Protein AF-A0A4Y2CBV6-F1 (afdb_monomer_lite)

Organism: Araneus ventricosus (NCBI:txid182803)

Radius of gyration: 27.7 Å; chains: 1; bounding box: 64×53×52 Å

Structure (mmCIF, N/CA/C/O backbone):
data_AF-A0A4Y2CBV6-F1
#
_entry.id   AF-A0A4Y2CBV6-F1
#
loop_
_atom_site.group_PDB
_atom_site.id
_atom_site.type_symbol
_atom_site.label_atom_id
_atom_site.label_alt_id
_atom_site.label_comp_id
_atom_site.label_asym_id
_atom_site.label_entity_id
_atom_site.label_seq_id
_atom_site.pdbx_PDB_ins_code
_atom_site.Cartn_x
_atom_site.Cartn_y
_atom_site.Cartn_z
_atom_site.occupancy
_atom_site.B_iso_or_equiv
_atom_site.auth_seq_id
_atom_site.auth_comp_id
_atom_site.auth_asym_id
_atom_site.auth_atom_id
_atom_site.pdbx_PDB_model_num
ATOM 1 N N . MET A 1 1 ? -35.094 -39.219 -18.768 1.00 53.94 1 MET A N 1
ATOM 2 C CA . MET A 1 1 ? -33.742 -39.194 -18.164 1.00 53.94 1 MET A CA 1
ATOM 3 C C . MET A 1 1 ? -32.667 -39.318 -19.250 1.00 53.94 1 MET A C 1
ATOM 5 O O . MET A 1 1 ? -31.915 -40.274 -19.240 1.00 53.94 1 MET A O 1
ATOM 9 N N . LEU A 1 2 ? -32.601 -38.372 -20.197 1.00 53.28 2 LEU A N 1
ATOM 10 C CA . LEU A 1 2 ? -31.546 -38.341 -21.232 1.00 53.28 2 LEU A CA 1
ATOM 11 C C . LEU A 1 2 ? -31.018 -36.917 -21.490 1.00 53.28 2 LEU A C 1
ATOM 13 O O . LEU A 1 2 ? -29.836 -36.749 -21.731 1.00 53.28 2 LEU A O 1
ATOM 17 N N . PHE A 1 3 ? -31.822 -35.874 -21.263 1.00 50.38 3 PHE A N 1
ATOM 18 C CA . PHE A 1 3 ? -31.378 -34.479 -21.426 1.00 50.38 3 PHE A CA 1
ATOM 19 C C . PHE A 1 3 ? -30.436 -33.929 -20.337 1.00 50.38 3 PHE A C 1
ATOM 21 O O . PHE A 1 3 ? -29.821 -32.887 -20.530 1.00 50.38 3 PHE A O 1
ATOM 28 N N . LYS A 1 4 ? -30.314 -34.592 -19.177 1.00 48.50 4 LYS A N 1
ATOM 29 C CA . LYS A 1 4 ? -29.441 -34.113 -18.085 1.00 48.50 4 LYS A CA 1
ATOM 30 C C . LYS A 1 4 ? -27.982 -34.561 -18.224 1.00 48.50 4 LYS A C 1
ATOM 32 O O . LYS A 1 4 ? -27.116 -33.919 -17.643 1.00 48.50 4 LYS A O 1
ATOM 37 N N . ASN A 1 5 ? -27.707 -35.603 -19.009 1.00 42.12 5 ASN A N 1
ATOM 38 C CA . ASN A 1 5 ? -26.339 -36.094 -19.197 1.00 42.12 5 ASN A CA 1
ATOM 39 C C . ASN A 1 5 ? -25.569 -35.274 -20.241 1.00 42.12 5 ASN A C 1
ATOM 41 O O . ASN A 1 5 ? -24.366 -35.099 -20.106 1.00 42.12 5 ASN A O 1
ATOM 45 N N . GLU A 1 6 ? -26.260 -34.691 -21.220 1.00 48.19 6 GLU A N 1
ATOM 46 C CA . GLU A 1 6 ? -25.633 -33.905 -22.291 1.00 48.19 6 GLU A CA 1
ATOM 47 C C . GLU A 1 6 ? -25.200 -32.503 -21.821 1.00 48.19 6 GLU A C 1
ATOM 49 O O . GLU A 1 6 ? -24.186 -31.969 -22.263 1.00 48.19 6 GLU A O 1
ATOM 54 N N . LEU A 1 7 ? -25.900 -31.940 -20.828 1.00 45.72 7 LEU A N 1
ATOM 55 C CA . LEU A 1 7 ? -25.488 -30.701 -20.157 1.00 45.72 7 LEU A CA 1
ATOM 56 C C . LEU A 1 7 ? -24.339 -30.914 -19.159 1.00 45.72 7 LEU A C 1
ATOM 58 O O . LEU A 1 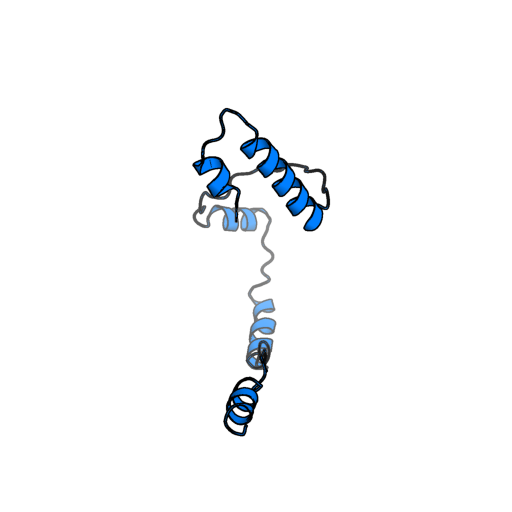7 ? -23.548 -29.999 -18.950 1.00 45.72 7 LEU A O 1
ATOM 62 N N . PHE A 1 8 ? -24.212 -32.112 -18.580 1.00 46.19 8 PHE A N 1
ATOM 63 C CA . PHE A 1 8 ? -23.112 -32.446 -17.669 1.00 46.19 8 PHE A CA 1
ATOM 64 C C . PHE A 1 8 ? -21.803 -32.741 -18.421 1.00 46.19 8 PHE A C 1
ATOM 66 O O . PHE A 1 8 ? -20.722 -32.456 -17.916 1.00 46.19 8 PHE A O 1
ATOM 73 N N . SER A 1 9 ? -21.885 -33.227 -19.665 1.00 47.22 9 SER A N 1
ATOM 74 C CA . SER A 1 9 ? -20.722 -33.340 -20.554 1.00 47.22 9 SER A CA 1
ATOM 75 C C . SER A 1 9 ? -20.173 -31.981 -20.998 1.00 47.22 9 SER A C 1
ATOM 77 O O . SER A 1 9 ? -18.968 -31.859 -21.170 1.00 47.22 9 SER A O 1
ATOM 79 N N . ARG A 1 10 ? -21.010 -30.940 -21.112 1.00 49.19 10 ARG A N 1
ATOM 80 C CA . ARG A 1 10 ? -20.576 -29.600 -21.558 1.00 49.19 10 ARG A CA 1
ATOM 81 C C . ARG A 1 10 ? -19.999 -28.708 -20.453 1.00 49.19 10 ARG A C 1
ATOM 83 O O . ARG A 1 10 ? -19.581 -27.591 -20.730 1.00 49.19 10 ARG A O 1
ATOM 90 N N . ALA A 1 11 ? -20.002 -29.192 -19.212 1.00 50.16 11 ALA A N 1
ATOM 91 C CA . ALA A 1 11 ? -19.401 -28.527 -18.055 1.00 50.16 11 ALA A CA 1
ATOM 92 C C . ALA A 1 11 ? -18.077 -29.180 -17.609 1.00 50.16 11 ALA A C 1
ATOM 94 O O . ALA A 1 11 ? -17.461 -28.704 -16.662 1.00 50.16 11 ALA A O 1
ATOM 95 N N . ASN A 1 12 ? -17.647 -30.251 -18.289 1.00 49.72 12 ASN A N 1
ATOM 96 C CA . ASN A 1 12 ? -16.393 -30.968 -18.032 1.00 49.72 12 ASN A CA 1
ATOM 97 C C . ASN A 1 12 ? -15.322 -30.723 -19.110 1.00 49.72 12 ASN A C 1
ATOM 99 O O . ASN A 1 12 ? -14.324 -31.438 -19.130 1.00 49.72 12 ASN A O 1
ATOM 103 N N . ASP A 1 13 ? -15.473 -29.696 -19.954 1.00 45.94 13 ASP A N 1
ATOM 104 C CA . ASP A 1 13 ? -14.333 -29.109 -20.669 1.00 45.94 13 ASP A CA 1
ATOM 105 C C . ASP A 1 13 ? -13.553 -2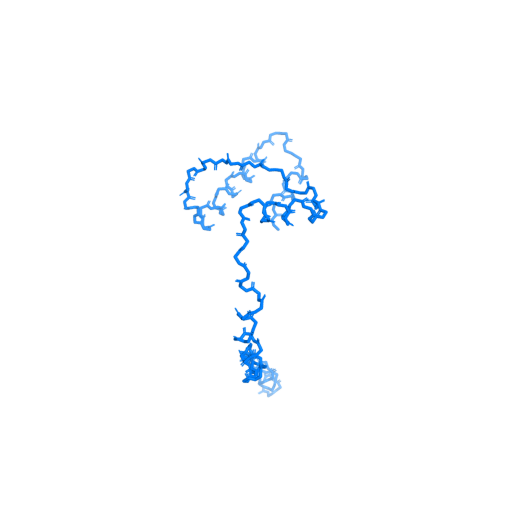8.224 -19.681 1.00 45.94 13 ASP A C 1
ATOM 107 O O . ASP A 1 13 ? -13.637 -26.998 -19.655 1.00 45.94 13 ASP A O 1
ATOM 111 N N . THR A 1 14 ? -12.865 -28.934 -18.787 1.00 49.69 14 THR A N 1
ATOM 112 C CA . THR A 1 14 ? -11.598 -28.598 -18.130 1.00 49.69 14 THR A CA 1
ATOM 113 C C . THR A 1 14 ? -10.858 -27.459 -18.834 1.00 49.69 14 THR A C 1
ATOM 115 O O . THR A 1 14 ? -10.543 -27.551 -20.017 1.00 49.69 14 THR A O 1
ATOM 118 N N . ASP A 1 15 ? -10.595 -26.341 -18.165 1.00 55.53 15 ASP A N 1
ATOM 119 C CA . ASP A 1 15 ? -9.398 -26.191 -17.324 1.00 55.53 15 ASP A CA 1
ATOM 120 C C . ASP A 1 15 ? -8.154 -26.833 -17.958 1.00 55.53 15 ASP A C 1
ATOM 122 O O . ASP A 1 15 ? -7.699 -27.909 -17.573 1.00 55.53 15 ASP A O 1
ATOM 126 N N . ARG A 1 16 ? -7.613 -26.159 -18.973 1.00 53.28 16 ARG A N 1
ATOM 127 C CA . ARG A 1 16 ? -6.201 -26.259 -19.328 1.00 53.28 16 ARG A CA 1
ATOM 128 C C . ARG A 1 16 ? -5.692 -24.839 -19.559 1.00 53.28 16 ARG A C 1
ATOM 130 O O . ARG A 1 16 ? -5.699 -24.335 -20.675 1.00 53.28 16 ARG A O 1
ATOM 137 N N . ARG A 1 17 ? -5.321 -24.165 -18.466 1.00 56.84 17 ARG A N 1
ATOM 138 C CA . ARG A 1 17 ? -4.406 -23.023 -18.536 1.00 56.84 17 ARG A CA 1
ATOM 139 C C . ARG A 1 17 ? -3.060 -23.574 -18.996 1.00 56.84 17 ARG A C 1
ATOM 141 O O . ARG A 1 17 ? -2.322 -24.150 -18.203 1.00 56.84 17 ARG A O 1
ATOM 148 N N . GLU A 1 18 ? -2.788 -23.481 -20.287 1.00 57.94 18 GLU A N 1
ATOM 149 C CA . GLU A 1 18 ? -1.414 -23.514 -20.770 1.00 57.94 18 GLU A CA 1
ATOM 150 C C . GLU A 1 18 ? -0.834 -22.137 -20.438 1.00 57.94 18 GLU A C 1
ATOM 152 O O . GLU A 1 18 ? -1.054 -21.168 -21.156 1.00 57.94 18 GLU A O 1
ATOM 157 N N . ASP A 1 19 ? -0.180 -22.028 -19.278 1.00 58.59 19 ASP A N 1
ATOM 158 C CA . ASP A 1 19 ? 0.677 -20.887 -18.954 1.00 58.59 19 ASP A CA 1
ATOM 159 C C . ASP A 1 19 ? 1.928 -20.977 -19.843 1.00 58.59 19 ASP A C 1
ATOM 161 O O . ASP A 1 19 ? 3.002 -21.408 -19.420 1.00 58.59 19 ASP A O 1
ATOM 165 N N . THR A 1 20 ? 1.796 -20.584 -21.108 1.00 58.44 20 THR A N 1
ATOM 166 C CA . THR A 1 20 ? 2.914 -20.377 -22.038 1.00 58.44 20 THR A CA 1
ATOM 167 C C . THR A 1 20 ? 3.620 -19.058 -21.720 1.00 58.44 20 THR A C 1
ATOM 169 O O . THR A 1 20 ? 3.770 -18.174 -22.552 1.00 58.44 20 THR A O 1
ATOM 172 N N . CYS A 1 21 ? 4.090 -18.902 -20.481 1.00 59.59 21 CYS A N 1
ATOM 173 C CA . CYS A 1 21 ? 4.841 -17.711 -20.067 1.00 59.59 21 CYS A CA 1
ATOM 174 C C . CYS A 1 21 ? 6.293 -17.712 -20.601 1.00 59.59 21 CYS A C 1
ATOM 176 O O . CYS A 1 21 ? 7.011 -16.729 -20.464 1.00 59.59 21 CYS A O 1
ATOM 178 N N . CYS A 1 22 ? 6.746 -18.813 -21.213 1.00 62.31 22 CYS A N 1
ATOM 179 C CA . CYS A 1 22 ? 8.138 -18.990 -21.644 1.00 62.31 22 CYS A CA 1
ATOM 180 C C . CYS A 1 22 ? 8.290 -19.321 -23.141 1.00 62.31 22 CYS A C 1
ATOM 182 O O . CYS A 1 22 ? 9.379 -19.671 -23.581 1.00 62.31 22 CYS A O 1
ATOM 184 N N . GLU A 1 23 ? 7.216 -19.252 -23.934 1.00 63.28 23 GLU A N 1
ATOM 185 C CA . GLU A 1 23 ? 7.269 -19.632 -25.358 1.00 63.28 23 GLU A CA 1
ATOM 186 C C . GLU A 1 23 ? 7.798 -18.502 -26.264 1.00 63.28 23 GLU A C 1
ATOM 188 O O . GLU A 1 23 ? 8.328 -18.768 -27.338 1.00 63.28 23 GLU A O 1
ATOM 193 N N . ASP A 1 24 ? 7.750 -17.252 -25.791 1.00 67.81 24 ASP A N 1
ATOM 194 C CA . ASP A 1 24 ? 8.164 -16.065 -26.557 1.00 67.81 24 ASP A CA 1
ATOM 195 C C . ASP A 1 24 ? 9.633 -15.657 -26.347 1.00 67.81 24 ASP A C 1
ATOM 197 O O . ASP A 1 24 ? 10.138 -14.756 -27.023 1.00 67.81 24 ASP A O 1
ATOM 201 N N . ALA A 1 25 ? 10.351 -16.303 -25.424 1.00 73.50 25 ALA A N 1
ATOM 202 C CA . ALA A 1 25 ? 11.766 -16.021 -25.206 1.00 73.50 25 ALA A CA 1
ATOM 203 C C . ALA A 1 25 ? 12.598 -16.666 -26.322 1.00 73.50 25 ALA A C 1
ATOM 205 O O . ALA A 1 25 ? 12.953 -17.844 -26.275 1.00 73.50 25 ALA A O 1
ATOM 206 N N . THR A 1 26 ? 12.900 -15.884 -27.354 1.00 81.00 26 THR A N 1
ATOM 207 C CA . THR A 1 26 ? 13.725 -16.350 -28.471 1.00 81.00 26 THR A CA 1
ATOM 208 C C . THR A 1 26 ? 15.211 -16.305 -28.119 1.00 81.00 26 THR A C 1
ATOM 210 O O . THR A 1 26 ? 15.646 -15.517 -27.279 1.00 81.00 26 THR A O 1
ATOM 213 N N . GLU A 1 27 ? 16.026 -17.111 -28.806 1.00 78.75 27 GLU A N 1
ATOM 214 C CA . GLU A 1 27 ? 17.493 -17.018 -28.723 1.00 78.75 27 GLU A CA 1
ATOM 215 C C . GLU A 1 27 ? 17.967 -15.579 -28.967 1.00 78.75 27 GLU A C 1
ATOM 217 O O . GLU A 1 27 ? 18.864 -15.102 -28.281 1.00 78.75 27 GLU A O 1
ATOM 222 N N . HIS A 1 28 ? 17.289 -14.855 -29.864 1.00 81.38 28 HIS A N 1
ATOM 223 C CA . HIS A 1 28 ? 17.551 -13.445 -30.113 1.00 81.38 28 HIS A CA 1
ATOM 224 C C . HIS A 1 28 ? 17.366 -12.590 -28.854 1.00 81.38 28 HIS A C 1
ATOM 226 O O . HIS A 1 28 ? 18.268 -11.830 -28.513 1.00 81.38 28 HIS A O 1
ATOM 232 N N . THR A 1 29 ? 16.267 -12.784 -28.117 1.00 77.88 29 THR A N 1
ATOM 233 C CA . THR A 1 29 ? 16.021 -12.125 -26.827 1.00 77.88 29 THR A CA 1
ATOM 234 C C . THR A 1 29 ? 17.145 -12.434 -25.840 1.00 77.88 29 THR A C 1
ATOM 236 O O . THR A 1 29 ? 17.690 -11.531 -25.223 1.00 77.88 29 THR A O 1
ATOM 239 N N . VAL A 1 30 ? 17.581 -13.690 -25.733 1.00 77.75 30 VAL A N 1
ATOM 240 C CA . VAL A 1 30 ? 18.689 -14.048 -24.831 1.00 77.75 30 VAL A CA 1
ATOM 241 C C . VAL A 1 30 ? 20.000 -13.378 -25.263 1.00 77.75 30 VAL A C 1
ATOM 243 O O . VAL A 1 30 ? 20.724 -12.850 -24.422 1.00 77.75 30 VAL A O 1
ATOM 246 N N . THR A 1 31 ? 20.302 -13.342 -26.564 1.00 79.56 31 THR A N 1
ATOM 247 C CA . THR A 1 31 ? 21.518 -12.689 -27.079 1.00 79.56 31 THR A CA 1
ATOM 248 C C . THR A 1 31 ? 21.492 -11.173 -26.933 1.00 79.56 31 THR A C 1
ATOM 250 O O . THR A 1 31 ? 22.529 -10.587 -26.646 1.00 79.56 31 THR A O 1
ATOM 253 N N . GLU A 1 32 ? 20.326 -10.545 -27.084 1.00 78.19 32 GLU A N 1
ATOM 254 C CA . GLU A 1 32 ? 20.135 -9.111 -26.873 1.00 78.19 32 GLU A CA 1
ATOM 255 C C . GLU A 1 32 ? 20.451 -8.758 -25.417 1.00 78.19 32 GLU A C 1
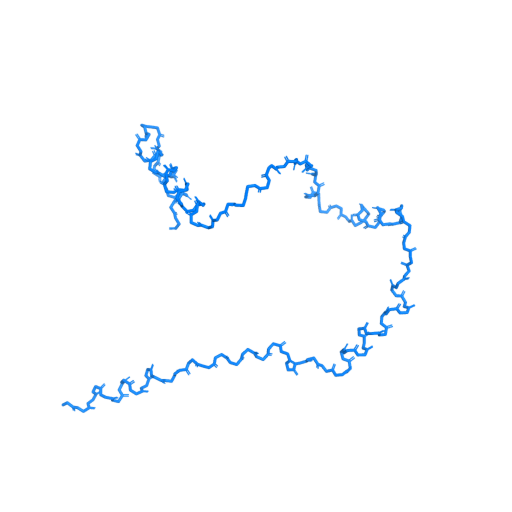ATOM 257 O O . GLU A 1 32 ? 21.311 -7.915 -25.168 1.00 78.19 32 GLU A O 1
ATOM 262 N N . TRP A 1 33 ? 19.881 -9.503 -24.464 1.00 77.38 33 TRP A N 1
ATOM 263 C CA . TRP A 1 33 ? 20.141 -9.312 -23.036 1.00 77.38 33 TRP A CA 1
ATOM 264 C C . TRP A 1 33 ? 21.615 -9.538 -22.676 1.00 77.38 33 TRP A C 1
ATOM 266 O O . TRP A 1 33 ? 22.193 -8.733 -21.952 1.00 77.38 33 TRP A O 1
ATOM 276 N N . LEU A 1 34 ? 22.247 -10.584 -23.221 1.00 76.38 34 LEU A N 1
ATOM 277 C CA . LEU A 1 34 ? 23.670 -10.869 -22.985 1.00 76.38 34 LEU A CA 1
ATOM 278 C C . LEU A 1 34 ? 24.610 -9.855 -23.658 1.00 76.38 34 LEU A C 1
ATOM 280 O O . LEU A 1 34 ? 25.744 -9.682 -23.219 1.00 76.38 34 LEU A O 1
ATOM 284 N N . SER A 1 35 ? 24.167 -9.185 -24.726 1.00 74.56 35 SER A N 1
ATOM 285 C CA . SER A 1 35 ? 24.958 -8.163 -25.423 1.00 74.56 35 SER A CA 1
ATOM 286 C C . SER A 1 35 ? 24.939 -6.795 -24.727 1.00 74.56 35 SER A C 1
ATOM 288 O O . SER A 1 35 ? 25.864 -5.999 -24.910 1.00 74.56 35 SER A O 1
ATOM 290 N N . CYS A 1 36 ? 23.935 -6.532 -23.881 1.00 65.06 36 CYS A N 1
ATOM 291 C CA . CYS A 1 36 ? 23.822 -5.290 -23.111 1.00 65.06 36 CYS A CA 1
ATOM 292 C C . CYS A 1 36 ? 24.925 -5.126 -22.051 1.00 65.06 36 CYS A C 1
ATOM 294 O O . CYS A 1 36 ? 25.239 -3.998 -21.663 1.00 65.06 36 CYS A O 1
ATOM 296 N N . ASP A 1 37 ? 25.563 -6.219 -21.624 1.00 63.59 37 ASP A N 1
ATOM 297 C CA . ASP A 1 37 ? 26.571 -6.205 -20.557 1.00 63.59 37 ASP A CA 1
ATOM 298 C C . ASP A 1 37 ? 27.862 -5.460 -20.924 1.00 63.59 37 ASP A C 1
ATOM 300 O O . ASP A 1 37 ? 28.627 -5.087 -20.033 1.00 63.59 37 ASP A O 1
ATOM 304 N N . THR A 1 38 ? 28.118 -5.218 -22.213 1.00 61.28 38 THR A N 1
ATOM 305 C CA . THR A 1 38 ? 29.319 -4.502 -22.676 1.00 61.28 38 THR A CA 1
ATOM 306 C C . THR A 1 38 ? 29.189 -2.980 -22.665 1.00 61.28 38 THR A C 1
ATOM 308 O O . THR A 1 38 ? 30.205 -2.296 -22.564 1.00 61.28 38 THR A O 1
ATOM 311 N N . GLU A 1 39 ? 27.971 -2.438 -22.747 1.00 59.72 39 GLU A N 1
ATOM 312 C CA . GLU A 1 39 ? 27.739 -0.986 -22.844 1.00 59.72 39 GLU A CA 1
ATOM 313 C C . GLU A 1 39 ? 27.058 -0.409 -21.590 1.00 59.72 39 GLU A C 1
ATOM 315 O O . GLU A 1 39 ? 27.280 0.760 -21.260 1.00 59.72 39 GLU A O 1
ATOM 320 N N . ALA A 1 40 ? 26.292 -1.233 -20.856 1.00 59.03 40 ALA A N 1
ATOM 321 C CA . ALA A 1 40 ? 25.524 -0.827 -19.674 1.00 59.03 40 ALA A CA 1
ATOM 322 C C . ALA A 1 40 ? 26.219 -1.093 -18.322 1.00 59.03 40 ALA A C 1
ATOM 324 O O . ALA A 1 40 ? 25.813 -0.510 -17.321 1.00 59.03 40 ALA A O 1
ATOM 325 N N . ASN A 1 41 ? 27.290 -1.898 -18.268 1.00 61.34 41 ASN A N 1
ATOM 326 C CA . ASN A 1 41 ? 28.101 -2.090 -17.049 1.00 61.34 41 ASN A CA 1
ATOM 327 C C . ASN A 1 41 ? 29.118 -0.955 -16.840 1.00 61.34 41 ASN A C 1
ATOM 329 O O . ASN A 1 41 ? 30.283 -1.183 -16.506 1.00 61.34 41 ASN A O 1
ATOM 333 N N . GLN A 1 42 ? 28.701 0.291 -17.059 1.00 69.31 42 GLN A N 1
ATOM 334 C CA . GLN A 1 42 ? 29.487 1.425 -16.592 1.00 69.31 42 GLN A CA 1
ATOM 335 C C . GLN A 1 42 ? 29.459 1.397 -15.063 1.00 69.31 42 GLN A C 1
ATOM 337 O O . GLN A 1 42 ? 28.394 1.361 -14.450 1.00 69.31 42 GLN A O 1
ATOM 342 N N . LEU A 1 43 ? 30.640 1.333 -14.445 1.00 73.94 43 LEU A N 1
ATOM 343 C CA . LEU A 1 43 ? 30.765 1.385 -12.994 1.00 73.94 43 LEU A CA 1
ATOM 344 C C . LEU A 1 43 ? 30.416 2.802 -12.546 1.00 73.94 43 LEU A C 1
ATOM 346 O O . LEU A 1 43 ? 31.263 3.690 -12.613 1.00 73.94 43 LEU A O 1
ATOM 350 N N . TYR A 1 44 ? 29.174 3.004 -12.127 1.00 81.12 44 TYR A N 1
ATOM 351 C CA . TYR A 1 44 ? 28.757 4.262 -11.528 1.00 81.12 44 TYR A CA 1
ATOM 352 C C . TYR A 1 44 ? 29.459 4.454 -10.182 1.00 81.12 44 TYR A C 1
ATOM 354 O O . TYR A 1 44 ? 29.517 3.520 -9.374 1.00 81.12 44 TYR A O 1
ATOM 362 N N . THR A 1 45 ? 29.979 5.656 -9.928 1.00 84.62 45 THR A N 1
ATOM 363 C CA . THR A 1 45 ? 30.385 6.032 -8.566 1.00 84.62 45 THR A CA 1
ATOM 364 C C . THR A 1 45 ? 29.150 6.328 -7.719 1.00 84.62 45 THR A C 1
ATOM 366 O O . THR A 1 45 ? 28.085 6.643 -8.254 1.00 84.62 45 THR A O 1
ATOM 369 N N . ASP A 1 46 ? 29.270 6.248 -6.393 1.00 86.00 46 ASP A N 1
ATOM 370 C CA . ASP A 1 46 ? 28.144 6.489 -5.483 1.00 86.00 46 ASP A CA 1
ATOM 371 C C . ASP A 1 46 ? 27.474 7.848 -5.762 1.00 86.00 46 ASP A C 1
ATOM 373 O O . ASP A 1 46 ? 26.250 7.956 -5.770 1.00 86.00 46 ASP A O 1
ATOM 377 N N . GLU A 1 47 ? 28.259 8.879 -6.086 1.00 86.81 47 GLU A N 1
ATOM 378 C CA . GLU A 1 47 ? 27.765 10.217 -6.423 1.00 86.81 47 GLU A CA 1
ATOM 379 C C . GLU A 1 47 ? 26.953 10.238 -7.723 1.00 86.81 47 GLU A C 1
ATOM 381 O O . GLU A 1 47 ? 25.946 10.944 -7.812 1.00 86.81 47 GLU A O 1
ATOM 386 N N . GLU A 1 48 ? 27.364 9.464 -8.728 1.00 84.62 48 GLU A N 1
ATOM 387 C CA . GLU A 1 48 ? 26.643 9.335 -9.996 1.00 84.62 48 GLU A CA 1
ATOM 388 C C . GLU A 1 48 ? 25.325 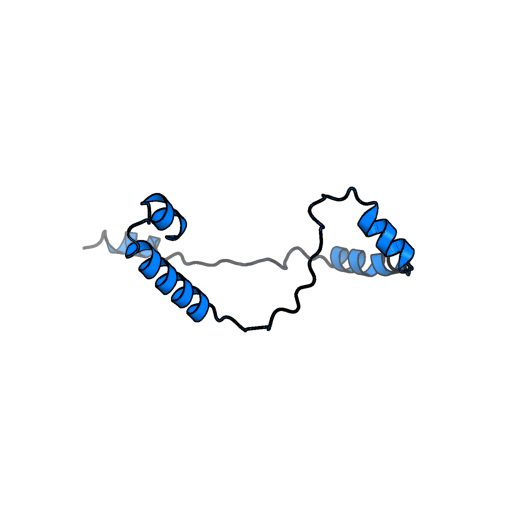8.577 -9.800 1.00 84.62 48 GLU A C 1
ATOM 390 O O . GLU A 1 48 ? 24.303 8.986 -10.351 1.00 84.62 48 GLU A O 1
ATOM 395 N N . ILE A 1 49 ? 25.314 7.536 -8.959 1.00 84.62 49 ILE A N 1
ATOM 396 C CA . ILE A 1 49 ? 24.097 6.793 -8.594 1.00 84.62 49 ILE A CA 1
ATOM 397 C C . ILE A 1 49 ? 23.122 7.702 -7.842 1.00 84.62 49 ILE A C 1
ATOM 399 O O . ILE A 1 49 ? 21.952 7.790 -8.217 1.00 84.62 49 ILE A O 1
ATOM 403 N N . ILE A 1 50 ? 23.599 8.410 -6.814 1.00 83.69 50 ILE A N 1
ATOM 404 C CA . ILE A 1 50 ? 22.790 9.343 -6.017 1.00 83.69 50 ILE A CA 1
ATOM 405 C C . ILE A 1 50 ? 22.197 10.421 -6.924 1.00 83.69 50 ILE A C 1
ATOM 407 O O . ILE A 1 50 ? 20.996 10.676 -6.884 1.00 83.69 50 ILE A O 1
ATOM 411 N N . SER A 1 51 ? 23.021 10.997 -7.799 1.00 85.38 51 SER A N 1
ATOM 412 C CA . SER A 1 51 ? 22.596 11.979 -8.792 1.00 85.38 51 SER A CA 1
ATOM 413 C C . SER A 1 51 ? 21.526 11.417 -9.731 1.00 85.38 51 SER A C 1
ATOM 415 O O . SER A 1 51 ? 20.533 12.088 -9.986 1.00 85.38 51 SER A O 1
ATOM 417 N N . LEU A 1 52 ? 21.663 10.186 -10.224 1.00 82.56 52 LEU A N 1
ATOM 418 C CA . LEU A 1 52 ? 20.670 9.561 -11.106 1.00 82.56 52 LEU A CA 1
ATOM 419 C C . LEU A 1 52 ? 19.342 9.256 -10.400 1.00 82.56 52 LEU A C 1
ATOM 421 O O . LEU A 1 52 ? 18.287 9.357 -11.027 1.00 82.56 52 LEU A O 1
ATOM 425 N N . VAL A 1 53 ? 19.380 8.882 -9.121 1.00 78.75 53 VAL A N 1
ATOM 426 C CA . VAL A 1 53 ? 18.181 8.626 -8.308 1.00 78.75 53 VAL A CA 1
ATOM 427 C C . VAL A 1 53 ? 17.476 9.935 -7.948 1.00 78.75 53 VAL A C 1
ATOM 429 O O . VAL A 1 53 ? 16.257 10.006 -8.051 1.00 78.75 53 VAL A O 1
ATOM 432 N N . GLN A 1 54 ? 18.234 10.980 -7.605 1.00 75.25 54 GLN A N 1
ATOM 433 C CA . GLN A 1 54 ? 17.703 12.278 -7.171 1.00 75.25 54 GLN A CA 1
ATOM 434 C C . GLN A 1 54 ? 17.319 13.224 -8.322 1.00 75.25 54 GLN A C 1
ATOM 436 O O . GLN A 1 54 ? 16.436 14.055 -8.143 1.00 75.25 54 GLN A O 1
ATOM 441 N N . ASN A 1 55 ? 17.992 13.145 -9.483 1.00 67.25 55 ASN A N 1
ATOM 442 C CA . ASN A 1 55 ? 17.723 14.005 -10.651 1.00 67.25 55 ASN A CA 1
ATOM 443 C C . ASN A 1 55 ? 16.695 13.426 -11.623 1.00 67.25 55 ASN A C 1
ATOM 445 O O . ASN A 1 55 ? 16.205 14.155 -12.492 1.00 67.25 55 ASN A O 1
ATOM 449 N N . LYS A 1 56 ? 16.332 12.140 -11.502 1.00 68.94 56 LYS A N 1
ATOM 450 C CA . LYS A 1 56 ? 14.984 11.762 -11.938 1.00 68.94 56 LYS A CA 1
ATOM 451 C C . LYS A 1 56 ? 14.047 12.720 -11.212 1.00 68.94 56 LYS A C 1
ATOM 453 O O . LYS A 1 56 ? 14.314 12.958 -10.036 1.00 68.94 56 LYS A O 1
ATOM 458 N N . PRO A 1 57 ? 13.036 13.321 -11.880 1.00 58.81 57 PRO A N 1
ATOM 459 C CA . PRO A 1 57 ? 12.055 14.106 -11.147 1.00 58.81 57 PRO A CA 1
ATOM 460 C C . PRO A 1 57 ? 11.687 13.239 -9.960 1.00 58.81 57 PRO A C 1
ATOM 462 O O . PRO A 1 57 ? 11.322 12.079 -10.179 1.00 58.81 57 PRO A O 1
ATOM 465 N N . GLN A 1 58 ? 11.942 13.733 -8.746 1.00 56.25 58 GLN A N 1
ATOM 466 C CA . GLN A 1 58 ? 11.389 13.085 -7.585 1.00 56.25 58 GLN A CA 1
ATOM 467 C C . GLN A 1 58 ? 9.904 13.033 -7.935 1.00 56.25 58 GLN A C 1
ATOM 469 O O . GLN A 1 58 ? 9.214 14.044 -8.045 1.00 56.25 58 GLN A O 1
ATOM 474 N N . ASP A 1 59 ? 9.423 11.838 -8.261 1.00 54.28 59 ASP A N 1
ATOM 475 C CA . ASP A 1 59 ? 8.105 11.519 -7.797 1.00 54.28 59 ASP A CA 1
ATOM 476 C C . ASP A 1 59 ? 8.314 11.626 -6.296 1.00 54.28 59 ASP A C 1
ATOM 478 O O . ASP A 1 59 ? 8.963 10.761 -5.705 1.00 54.28 59 ASP A O 1
ATOM 482 N N . ASP A 1 60 ? 7.952 12.783 -5.737 1.00 52.06 60 ASP A N 1
ATOM 483 C CA . ASP A 1 60 ? 8.191 13.216 -4.356 1.00 52.06 60 ASP A CA 1
ATOM 484 C C . ASP A 1 60 ? 7.562 12.251 -3.324 1.00 52.06 60 ASP A C 1
ATOM 486 O O . ASP A 1 60 ? 7.315 12.613 -2.178 1.00 52.06 60 ASP A O 1
ATOM 490 N N . SER A 1 61 ? 7.255 11.016 -3.720 1.00 56.72 61 SER A N 1
ATOM 491 C CA . SER A 1 61 ? 6.883 9.922 -2.847 1.00 56.72 61 SER A CA 1
ATOM 492 C C . SER A 1 61 ? 8.069 9.326 -2.089 1.00 56.72 61 SER A C 1
ATOM 494 O O . SER A 1 61 ? 7.821 8.619 -1.115 1.00 56.72 61 SER A O 1
ATOM 496 N N . ASP A 1 62 ? 9.325 9.624 -2.458 1.00 64.25 62 ASP A N 1
ATOM 497 C CA . ASP A 1 62 ? 10.460 9.257 -1.606 1.00 64.25 62 ASP A CA 1
ATOM 498 C C . ASP A 1 62 ? 10.675 10.315 -0.514 1.00 64.25 62 ASP A C 1
ATOM 500 O O . ASP A 1 62 ? 11.311 11.351 -0.720 1.00 64.25 62 ASP A O 1
ATOM 504 N N . LEU A 1 63 ? 10.116 10.041 0.663 1.00 58.12 63 LEU A N 1
ATOM 505 C CA . LEU A 1 63 ? 10.555 10.615 1.929 1.00 58.12 63 LEU A CA 1
ATOM 506 C C . LEU A 1 63 ? 10.533 9.508 2.991 1.00 58.12 63 LEU A C 1
ATOM 508 O O . LEU A 1 63 ? 9.484 9.175 3.533 1.00 58.12 63 LEU A O 1
ATOM 512 N N . GLU A 1 64 ? 11.725 8.947 3.212 1.00 54.25 64 GLU A N 1
ATOM 513 C CA . GLU A 1 64 ? 12.304 8.459 4.473 1.00 54.25 64 GLU A CA 1
ATOM 514 C C . GLU A 1 64 ? 11.337 7.897 5.531 1.00 54.25 64 GLU A C 1
ATOM 516 O O . GLU A 1 64 ? 10.637 8.650 6.203 1.00 54.25 64 GLU A O 1
ATOM 521 N N . GLU A 1 65 ? 11.495 6.613 5.864 1.00 56.50 65 GLU A N 1
ATOM 522 C CA . GLU A 1 65 ? 11.828 6.305 7.259 1.00 56.50 65 GLU A CA 1
ATOM 523 C C . GLU A 1 65 ? 12.513 4.943 7.399 1.00 56.50 65 GLU A C 1
ATOM 525 O O . GLU A 1 65 ? 11.937 3.879 7.165 1.00 56.50 65 GLU A O 1
ATOM 530 N N . ALA A 1 66 ? 13.770 4.971 7.835 1.00 62.47 66 ALA A N 1
ATOM 531 C CA . ALA A 1 66 ? 14.368 3.817 8.473 1.00 62.47 66 ALA A CA 1
ATOM 532 C C . ALA A 1 66 ? 13.677 3.590 9.828 1.00 62.47 66 ALA A C 1
ATOM 534 O O . ALA A 1 66 ? 13.977 4.289 10.794 1.00 62.47 66 ALA A O 1
ATOM 535 N N . ASP A 1 67 ? 12.819 2.573 9.917 1.00 52.78 67 ASP A N 1
ATOM 536 C CA . ASP A 1 67 ? 12.412 1.996 11.197 1.00 52.78 67 ASP A CA 1
ATOM 537 C C . ASP A 1 67 ? 12.964 0.574 11.317 1.00 52.78 67 ASP A C 1
ATOM 539 O O . ASP A 1 67 ? 12.735 -0.302 10.476 1.00 52.78 67 ASP A O 1
ATOM 543 N N . LYS A 1 68 ? 13.729 0.331 12.382 1.00 58.28 68 LYS A N 1
ATOM 544 C CA . LYS A 1 68 ? 14.200 -1.004 12.742 1.00 58.28 68 LYS A CA 1
ATOM 545 C C . LYS A 1 68 ? 13.017 -1.752 13.348 1.00 58.28 68 LYS A C 1
ATOM 547 O O . LYS A 1 68 ? 12.956 -1.941 14.561 1.00 58.28 68 LYS A O 1
ATOM 552 N N . SER A 1 69 ? 12.088 -2.176 12.501 1.00 56.97 69 SER A N 1
ATOM 553 C CA . SER A 1 69 ? 10.974 -2.999 12.942 1.00 56.97 69 SER A CA 1
ATOM 554 C C . SER A 1 69 ? 11.496 -4.374 13.358 1.00 56.97 69 SER A C 1
ATOM 556 O O . SER A 1 69 ? 12.323 -5.006 12.693 1.00 56.97 69 SER A O 1
ATOM 558 N N . GLU A 1 70 ? 11.058 -4.832 14.526 1.00 57.97 70 GLU A N 1
ATOM 559 C CA . GLU A 1 70 ? 11.166 -6.231 14.908 1.00 57.97 70 GLU A CA 1
ATOM 560 C C . GLU A 1 70 ? 10.516 -7.040 13.778 1.00 57.97 70 GLU A C 1
ATOM 562 O O . GLU A 1 70 ? 9.335 -6.846 13.497 1.00 57.97 70 GLU A O 1
ATOM 567 N N . ASN A 1 71 ? 11.295 -7.872 13.072 1.00 60.75 71 ASN A N 1
ATOM 568 C CA . ASN A 1 71 ? 10.821 -8.707 11.960 1.00 60.75 71 ASN A CA 1
ATOM 569 C C . ASN A 1 71 ? 9.914 -9.819 12.520 1.00 60.75 71 ASN A C 1
ATOM 571 O O . ASN A 1 71 ? 10.257 -11.003 12.527 1.00 60.75 71 ASN A O 1
ATOM 575 N N . VAL A 1 72 ? 8.767 -9.428 13.071 1.00 61.84 72 VAL A N 1
ATOM 576 C CA . VAL A 1 72 ? 7.707 -10.327 13.490 1.00 61.84 72 VAL A CA 1
ATOM 577 C C . VAL A 1 72 ? 7.182 -10.942 12.203 1.00 61.84 72 VAL A C 1
ATOM 579 O O . VAL A 1 72 ? 6.548 -10.272 11.390 1.00 61.84 72 VAL A O 1
ATOM 582 N N . LEU A 1 73 ? 7.505 -12.216 11.983 1.00 64.50 73 LEU A N 1
ATOM 583 C CA . LEU A 1 73 ? 6.936 -13.006 10.899 1.00 64.50 73 LEU A CA 1
ATOM 584 C C . LEU A 1 73 ? 5.442 -13.176 11.182 1.00 64.50 73 LEU A C 1
ATOM 586 O O . LEU A 1 73 ? 5.031 -14.148 11.810 1.00 64.50 73 LEU A O 1
ATOM 590 N N . VAL A 1 74 ? 4.631 -12.205 10.764 1.00 59.72 74 VAL A N 1
ATOM 591 C CA . VAL A 1 74 ? 3.180 -12.291 10.902 1.00 59.72 74 VAL A CA 1
ATOM 592 C C . VAL A 1 74 ? 2.680 -13.282 9.859 1.00 59.72 74 VAL A C 1
ATOM 594 O O . VAL A 1 74 ? 2.691 -13.016 8.656 1.00 59.72 74 VAL A O 1
ATOM 597 N N . TYR A 1 75 ? 2.241 -14.452 10.311 1.00 78.31 75 TYR A N 1
ATOM 598 C CA . TYR A 1 75 ? 1.608 -15.426 9.429 1.00 78.31 75 TYR A CA 1
ATOM 599 C C . TYR A 1 75 ? 0.241 -14.907 8.975 1.00 78.31 75 TYR A C 1
ATOM 601 O O . TYR A 1 75 ? -0.468 -14.254 9.737 1.00 78.31 75 TYR A O 1
ATOM 609 N N . HIS A 1 76 ? -0.198 -15.261 7.764 1.00 83.25 76 HIS A N 1
ATOM 610 C CA . HIS A 1 76 ? -1.508 -14.830 7.252 1.00 83.25 76 HIS A CA 1
ATOM 611 C C . HIS A 1 76 ? -2.677 -15.158 8.197 1.00 83.25 76 HIS A C 1
ATOM 613 O O . HIS A 1 76 ? -3.620 -14.376 8.308 1.00 83.25 76 HIS A O 1
ATOM 619 N N . SER A 1 77 ? -2.613 -16.288 8.908 1.00 85.75 77 SER A N 1
ATOM 620 C CA . SER A 1 77 ? -3.602 -16.656 9.927 1.00 85.75 77 SER A CA 1
ATOM 621 C C . SER A 1 77 ? -3.585 -15.722 11.136 1.00 85.75 77 SER A C 1
ATOM 623 O O . SER A 1 77 ? -4.629 -15.452 11.720 1.00 85.75 77 SER A O 1
ATOM 625 N N . GLU A 1 78 ? -2.410 -15.226 11.512 1.00 87.62 78 GLU A N 1
ATOM 626 C CA . GLU A 1 78 ? -2.228 -14.300 12.625 1.00 87.62 78 GLU A CA 1
ATOM 627 C C . GLU A 1 78 ? -2.726 -12.901 12.262 1.00 87.62 78 GLU A C 1
ATOM 629 O O . GLU A 1 78 ? -3.473 -12.311 13.038 1.00 87.62 78 GLU A O 1
ATOM 634 N N . THR A 1 79 ? -2.445 -12.423 11.044 1.00 86.69 79 THR A N 1
ATOM 635 C CA . THR A 1 79 ? -3.034 -11.176 10.528 1.00 86.69 79 THR A CA 1
ATOM 636 C C . THR A 1 79 ? -4.558 -11.262 10.466 1.00 86.69 79 THR A C 1
ATOM 638 O O . THR A 1 79 ? -5.247 -10.336 10.888 1.00 86.69 79 THR A O 1
ATOM 641 N N . ALA A 1 80 ? -5.097 -12.379 9.966 1.00 87.50 80 ALA A N 1
ATOM 642 C CA . ALA A 1 80 ? -6.540 -12.583 9.865 1.00 87.50 80 ALA A CA 1
ATOM 643 C C . ALA A 1 80 ? -7.211 -12.615 11.246 1.00 87.50 80 ALA A C 1
ATOM 645 O O . ALA A 1 80 ? -8.233 -11.964 11.448 1.00 87.50 80 ALA A O 1
ATOM 646 N N . ASN A 1 81 ? -6.606 -13.315 12.208 1.00 91.12 81 ASN A N 1
ATOM 647 C CA . ASN A 1 81 ? -7.096 -13.370 13.583 1.00 91.12 81 ASN A CA 1
ATOM 648 C C . ASN A 1 81 ? -7.020 -11.995 14.270 1.00 91.12 81 ASN A C 1
ATOM 650 O O . ASN A 1 81 ? -7.983 -11.560 14.897 1.00 91.12 81 ASN A O 1
ATOM 654 N N . ALA A 1 82 ? -5.908 -11.270 14.114 1.00 91.31 82 ALA A N 1
ATOM 655 C CA . ALA A 1 82 ? -5.761 -9.920 14.655 1.00 91.31 82 ALA A CA 1
ATOM 656 C C . ALA A 1 82 ? -6.828 -8.965 14.094 1.00 91.31 82 ALA A C 1
ATOM 658 O O . ALA A 1 82 ? -7.441 -8.206 14.848 1.00 91.31 82 ALA A O 1
ATOM 659 N N . LEU A 1 83 ? -7.104 -9.053 12.789 1.00 90.00 83 LEU A N 1
ATOM 660 C CA . LEU A 1 83 ? -8.149 -8.266 12.141 1.00 90.00 83 LEU A CA 1
ATOM 661 C C . LEU A 1 83 ? -9.547 -8.628 12.664 1.00 90.00 83 LEU A C 1
ATOM 663 O O . LEU A 1 83 ? -10.349 -7.736 12.932 1.00 90.00 83 LEU A O 1
ATOM 667 N N . GLU A 1 84 ? -9.836 -9.917 12.860 1.00 91.56 84 GLU A N 1
ATOM 668 C CA . GLU A 1 84 ? -11.110 -10.373 13.428 1.00 91.56 84 GLU A CA 1
ATOM 669 C C . GLU A 1 84 ? -11.321 -9.843 14.857 1.00 91.56 84 GLU A C 1
ATOM 671 O O . GLU A 1 84 ? -12.413 -9.388 15.213 1.00 91.56 84 GLU A O 1
ATOM 676 N N . ILE A 1 85 ? -10.268 -9.857 15.677 1.00 94.25 85 ILE A N 1
ATOM 677 C CA . ILE A 1 85 ? -10.305 -9.332 17.047 1.00 94.25 85 ILE A CA 1
ATOM 678 C C . ILE A 1 85 ? -10.547 -7.817 17.039 1.00 94.25 85 ILE A C 1
ATOM 680 O O . ILE A 1 85 ? -11.389 -7.329 17.798 1.00 94.25 85 ILE A O 1
ATOM 684 N N . ALA A 1 86 ? -9.860 -7.076 16.165 1.00 92.06 86 ALA A N 1
ATOM 685 C CA . ALA A 1 86 ? -10.043 -5.633 16.022 1.00 92.06 86 ALA A CA 1
ATOM 686 C C . ALA A 1 86 ? -11.472 -5.278 15.575 1.00 92.06 86 ALA A C 1
ATOM 688 O O . ALA A 1 86 ? -12.099 -4.387 16.150 1.00 92.06 86 ALA A O 1
ATOM 689 N N . LEU A 1 87 ? -12.020 -6.022 14.612 1.00 92.19 87 LEU A N 1
ATOM 690 C CA . LEU A 1 87 ? -13.406 -5.881 14.161 1.00 92.19 87 LEU A CA 1
ATOM 691 C C . LEU A 1 87 ? -14.402 -6.071 15.306 1.00 92.19 87 LEU A C 1
ATOM 693 O O . LEU A 1 87 ? -15.271 -5.228 15.522 1.00 92.19 87 LEU A O 1
ATOM 697 N N . ARG A 1 88 ? -14.238 -7.139 16.092 1.00 93.94 88 ARG A N 1
ATOM 698 C CA . ARG A 1 88 ? -15.101 -7.424 17.246 1.00 93.94 88 ARG A CA 1
ATOM 699 C C . ARG A 1 88 ? -15.041 -6.316 18.296 1.00 93.94 88 ARG A C 1
ATOM 701 O O . ARG A 1 88 ? -16.060 -5.983 18.897 1.00 93.94 88 ARG A O 1
ATOM 708 N N . TYR A 1 89 ? -13.859 -5.747 18.516 1.00 93.94 89 TYR A N 1
ATOM 709 C CA . TYR A 1 89 ? -13.676 -4.629 19.435 1.00 93.94 89 TYR A CA 1
ATOM 710 C C . TYR A 1 89 ? -14.419 -3.372 18.961 1.00 93.94 89 TYR A C 1
ATOM 712 O O . TYR A 1 89 ? -15.125 -2.742 19.749 1.00 93.94 89 TYR A O 1
ATOM 720 N N . ILE A 1 90 ? -14.317 -3.038 17.671 1.00 92.44 90 ILE A N 1
ATOM 721 C CA . ILE A 1 90 ? -15.019 -1.894 17.070 1.00 92.44 90 ILE A CA 1
ATOM 722 C C . ILE A 1 90 ? -16.532 -2.089 17.175 1.00 92.44 90 ILE A C 1
ATOM 724 O O . ILE A 1 90 ? -17.218 -1.198 17.670 1.00 92.44 90 ILE A O 1
ATOM 728 N N . GLU A 1 91 ? -17.043 -3.264 16.802 1.00 91.19 91 GLU A N 1
ATOM 729 C CA . GLU A 1 91 ? -18.476 -3.592 16.857 1.00 91.19 91 GLU A CA 1
ATOM 730 C C . GLU A 1 91 ? -19.075 -3.466 18.264 1.00 91.19 91 GLU A C 1
ATOM 732 O O . GLU A 1 91 ? -20.241 -3.104 18.413 1.00 91.19 91 GLU A O 1
ATOM 737 N N . GLN A 1 92 ? -18.288 -3.751 19.304 1.00 92.81 92 GLN A N 1
ATOM 738 C CA . GLN A 1 92 ? -18.711 -3.598 20.698 1.00 92.81 92 GLN A CA 1
ATOM 739 C C . GLN A 1 92 ? -18.579 -2.162 21.215 1.00 92.81 92 GLN A C 1
ATOM 741 O O . GLN A 1 92 ? -19.152 -1.820 22.255 1.00 92.81 92 GLN A O 1
ATOM 746 N N . SER A 1 93 ? -17.811 -1.315 20.531 1.00 92.38 93 SER A N 1
ATOM 747 C CA . SER A 1 93 ? -17.559 0.041 20.989 1.00 92.38 93 SER A CA 1
ATOM 748 C C . SER A 1 93 ? -18.805 0.916 20.814 1.00 92.38 93 SER A C 1
ATOM 750 O O . SER A 1 93 ? -19.445 0.950 19.766 1.00 92.38 93 SER A O 1
ATOM 752 N N . LYS A 1 94 ? -19.142 1.687 21.852 1.00 90.50 94 LYS A N 1
ATOM 753 C CA . LYS A 1 94 ? -20.322 2.571 21.850 1.00 90.50 94 LYS A CA 1
ATOM 754 C C . LYS A 1 94 ? -20.225 3.720 20.834 1.00 90.50 94 LYS A C 1
ATOM 756 O O . LYS A 1 94 ? -21.235 4.336 20.512 1.00 90.50 94 LYS A O 1
ATOM 761 N N . ASN A 1 95 ? -19.012 4.010 20.370 1.00 93.62 95 ASN A N 1
ATOM 762 C CA . ASN A 1 95 ? -18.714 5.113 19.463 1.00 93.62 95 ASN A CA 1
ATOM 763 C C . ASN A 1 95 ? -18.500 4.650 18.016 1.00 93.62 95 ASN A C 1
ATOM 765 O O . ASN A 1 95 ? -18.288 5.503 17.159 1.00 93.62 95 ASN A O 1
ATOM 769 N N . ALA A 1 96 ? -18.530 3.341 17.740 1.00 92.00 96 ALA A N 1
ATOM 770 C CA . ALA A 1 96 ? -18.390 2.854 16.377 1.00 92.00 96 ALA A CA 1
ATOM 771 C C . ALA A 1 96 ? -19.587 3.274 15.533 1.00 92.00 96 ALA A C 1
ATOM 773 O O . ALA A 1 96 ? -20.751 3.094 15.902 1.00 92.00 96 ALA A O 1
ATOM 774 N N . THR A 1 97 ? -19.280 3.812 14.364 1.00 93.19 97 THR A N 1
ATOM 775 C CA . THR A 1 97 ? -20.254 4.100 13.326 1.00 93.19 97 THR A CA 1
ATOM 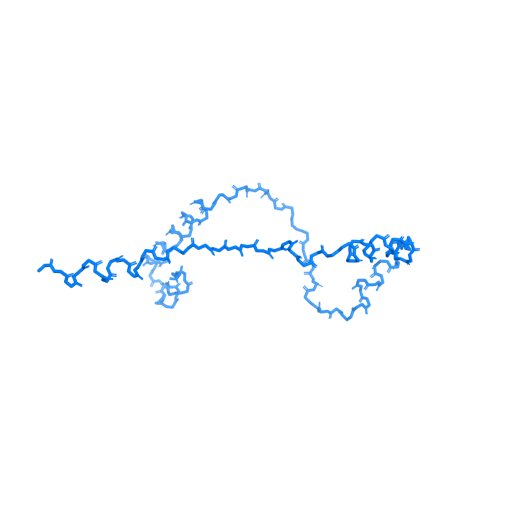776 C C . THR A 1 97 ? -20.373 2.906 12.382 1.00 93.19 97 THR A C 1
ATOM 778 O O . THR A 1 97 ? -19.474 2.072 12.267 1.00 93.19 97 THR A O 1
ATOM 781 N N . SER A 1 98 ? -21.487 2.815 11.655 1.00 89.69 98 SER A N 1
ATOM 782 C CA . SER A 1 98 ? -21.657 1.777 10.628 1.00 89.69 98 SER A CA 1
ATOM 783 C C . SER A 1 98 ? -20.585 1.853 9.535 1.00 89.69 98 SER A C 1
ATOM 785 O O . SER A 1 98 ? -20.229 0.833 8.952 1.00 89.69 98 SER A O 1
ATOM 787 N N . THR A 1 99 ? -20.048 3.049 9.292 1.00 91.56 99 THR A N 1
ATOM 788 C CA . THR A 1 99 ? -18.958 3.301 8.350 1.00 91.56 99 THR A CA 1
ATOM 789 C C . THR A 1 99 ? -17.657 2.631 8.797 1.00 91.56 99 THR A C 1
ATOM 791 O O . THR A 1 99 ? -17.011 1.976 7.983 1.00 91.56 99 THR A O 1
ATOM 794 N N . ASP A 1 100 ? -17.316 2.706 10.089 1.00 89.56 100 ASP A N 1
ATOM 795 C CA . ASP A 1 100 ? -16.104 2.080 10.648 1.00 89.56 100 ASP A CA 1
ATOM 796 C C . ASP A 1 100 ? -16.127 0.554 10.475 1.00 89.56 100 ASP A C 1
ATOM 798 O O . ASP A 1 100 ? -15.125 -0.068 10.127 1.00 89.56 100 ASP A O 1
ATOM 802 N N . ILE A 1 101 ? -17.304 -0.052 10.654 1.00 89.94 101 ILE A N 1
ATOM 803 C CA . ILE A 1 101 ? -17.503 -1.494 10.468 1.00 89.94 101 ILE A CA 1
ATOM 804 C C . ILE A 1 101 ? -17.438 -1.863 8.978 1.00 89.94 101 ILE A C 1
ATOM 806 O O . ILE A 1 101 ? -16.864 -2.893 8.629 1.00 89.94 101 ILE A O 1
ATOM 810 N N . MET A 1 102 ? -18.003 -1.034 8.092 1.00 89.44 102 MET A N 1
ATOM 811 C CA . MET A 1 102 ? -18.015 -1.291 6.648 1.00 89.44 102 MET A CA 1
ATOM 812 C C . MET A 1 102 ? -16.613 -1.251 6.037 1.00 89.44 102 MET A C 1
ATOM 814 O O . MET A 1 102 ? -16.314 -2.086 5.197 1.00 89.44 102 MET A O 1
ATOM 818 N N . PHE A 1 103 ? -15.751 -0.324 6.463 1.00 86.06 103 PHE A N 1
ATOM 819 C CA . PHE A 1 103 ? -14.377 -0.242 5.952 1.00 86.06 103 PHE A CA 1
ATOM 820 C C . PHE A 1 103 ? -13.480 -1.383 6.433 1.00 86.06 103 PHE A C 1
ATOM 822 O O . PHE A 1 103 ? -12.541 -1.763 5.739 1.00 86.06 103 PHE A O 1
ATOM 829 N N . MET A 1 104 ? -13.766 -1.929 7.613 1.00 86.19 104 MET A N 1
ATOM 830 C CA . MET A 1 104 ? -12.985 -3.021 8.191 1.00 86.19 104 MET A CA 1
ATOM 831 C C . MET A 1 104 ? -13.459 -4.405 7.719 1.00 86.19 104 MET A C 1
ATOM 833 O O . MET A 1 104 ? -12.713 -5.379 7.828 1.00 86.19 104 MET A O 1
ATOM 837 N N . ARG A 1 105 ? -14.686 -4.521 7.191 1.00 84.25 105 ARG A N 1
ATOM 838 C CA . ARG A 1 105 ? -15.203 -5.748 6.568 1.00 84.25 105 ARG A CA 1
ATOM 839 C C . ARG A 1 105 ? -14.863 -5.755 5.074 1.00 84.25 105 ARG A C 1
ATOM 841 O O . ARG A 1 105 ? -15.113 -4.785 4.372 1.00 84.25 105 ARG A O 1
ATOM 848 N N . ARG A 1 106 ? -14.266 -6.857 4.624 1.00 66.62 106 ARG A N 1
ATOM 849 C CA . ARG A 1 106 ? -13.822 -7.080 3.242 1.00 66.62 106 ARG A CA 1
ATOM 850 C C . ARG A 1 106 ? -14.986 -7.202 2.260 1.00 66.62 106 ARG A C 1
ATOM 852 O O . ARG A 1 106 ? -16.032 -7.757 2.668 1.00 66.62 106 ARG A O 1
#

pLDDT: mean 71.61, std 15.69, range [42.12, 94.25]

Secondary structure (DSSP, 8-state):
--HHHHHHHTT---------TTSS--HHHHHHHHHGGGTS-----HHHHHHHHHHS---TT--------------HHHHHHHHHHHHHHHHH-TT--HHHHHHH--

Foldseek 3Di:
DPVVVVVVVVVPPDDDPPPVVPVPCDPVNVVVVVVVCVPVPPPDDPVRVVCVVPV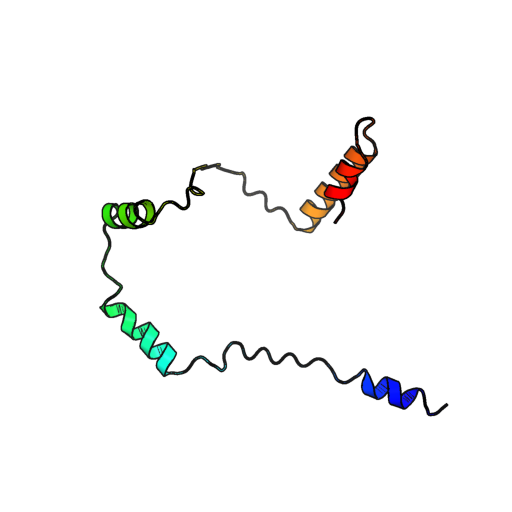PPPPVVDDDDDDPDPPPVQDPVNVVVVLVVVLVVLVPDPPRDPVNNVVSPD

Sequence (106 aa):
MLFKNELFSRANDTDRREDTCCEDATEHTVTEWLSCDTEANQLYTDEEIISLVQNKPQDDSDLEEADKSENVLVYHSETANALEIALRYIEQSKNATSTDIMFMRR